Protein AF-A0A5J4RK86-F1 (afdb_monomer_lite)

Radius of gyration: 17.49 Å; chains: 1; bounding box: 36×34×44 Å

Foldseek 3Di:
DDDDDPDDPFPFDWDWDQDPVRDIDIDTHGPPPKDKAFDADPVRHFDADCDDPRHPPTDIDIDD

Secondary structure (DSSP, 8-state):
-------S----EEEEEE-TTSPEEEEEE--TT-EEEE-B-TTSPBPB--SSTTTTSBPEEEE-

Sequence (64 aa):
MAKIENRIKENPKLEQNKLSDGRISLYLEYYLGREEKLVVDENGNQVYYESGKMAGKPKFQVKH

Structure (mmCIF, N/CA/C/O backbone):
data_AF-A0A5J4RK86-F1
#
_entry.id   AF-A0A5J4RK86-F1
#
loop_
_atom_site.group_PDB
_atom_site.id
_atom_site.type_symbol
_atom_site.label_atom_id
_atom_site.label_alt_id
_atom_site.label_comp_id
_atom_site.label_asym_id
_atom_site.label_entity_id
_atom_site.label_seq_id
_atom_site.pdbx_PDB_ins_code
_atom_site.Cartn_x
_atom_site.Cartn_y
_atom_site.Cartn_z
_atom_site.occupancy
_atom_site.B_iso_or_equiv
_atom_site.auth_seq_id
_atom_site.auth_comp_id
_atom_site.auth_asym_id
_atom_site.auth_atom_id
_atom_site.pdbx_PDB_model_num
ATOM 1 N N . MET A 1 1 ? -10.607 25.272 6.026 1.00 44.06 1 MET A N 1
ATOM 2 C CA . MET A 1 1 ? -10.395 23.902 5.510 1.00 44.06 1 MET A CA 1
ATOM 3 C C . MET A 1 1 ? -8.901 23.756 5.276 1.00 44.06 1 MET A C 1
ATOM 5 O O . MET A 1 1 ? -8.358 24.540 4.508 1.00 44.06 1 MET A O 1
ATOM 9 N N . ALA A 1 2 ? -8.212 22.906 6.041 1.00 49.81 2 ALA A N 1
ATOM 10 C CA . ALA A 1 2 ? -6.761 22.781 5.926 1.00 49.81 2 ALA A CA 1
ATOM 11 C C . ALA A 1 2 ? -6.407 22.256 4.528 1.00 49.81 2 ALA A C 1
ATOM 13 O O . ALA A 1 2 ? -7.001 21.287 4.055 1.00 49.81 2 ALA A O 1
ATOM 14 N N . LYS A 1 3 ? -5.488 22.939 3.847 1.00 46.31 3 LYS A N 1
ATOM 15 C CA . LYS A 1 3 ? -5.017 22.566 2.516 1.00 46.31 3 LYS A CA 1
ATOM 16 C C . LYS A 1 3 ? -4.120 21.338 2.674 1.00 46.31 3 LYS A C 1
ATOM 18 O O . LYS A 1 3 ? -2.991 21.465 3.132 1.00 46.31 3 LYS A O 1
ATOM 23 N N . ILE A 1 4 ? -4.646 20.156 2.358 1.00 60.09 4 ILE A N 1
ATOM 24 C CA . ILE A 1 4 ? -3.870 18.913 2.373 1.00 60.09 4 ILE A CA 1
ATOM 25 C C . ILE A 1 4 ? -2.976 18.937 1.131 1.00 60.09 4 ILE A C 1
ATOM 27 O O . ILE A 1 4 ? -3.447 18.774 0.006 1.00 60.09 4 ILE A O 1
ATOM 31 N N . GLU A 1 5 ? -1.690 19.225 1.321 1.00 50.19 5 GLU A N 1
ATOM 32 C CA . GLU A 1 5 ? -0.694 19.044 0.269 1.00 50.19 5 GLU A CA 1
ATOM 33 C C . GLU A 1 5 ? -0.548 17.542 0.004 1.00 50.19 5 GLU A C 1
ATOM 35 O O . GLU A 1 5 ? -0.135 16.797 0.888 1.00 50.19 5 GLU A O 1
ATOM 40 N N . ASN A 1 6 ? -0.883 17.094 -1.211 1.00 49.56 6 ASN A N 1
ATOM 41 C CA . ASN A 1 6 ? -0.639 15.724 -1.671 1.00 49.56 6 ASN A CA 1
ATOM 42 C C . ASN A 1 6 ? 0.871 15.506 -1.853 1.00 49.56 6 ASN A C 1
ATOM 44 O O . ASN A 1 6 ? 1.387 15.505 -2.973 1.00 49.56 6 ASN A O 1
ATOM 48 N N . ARG A 1 7 ? 1.606 15.374 -0.748 1.00 50.12 7 ARG A N 1
ATOM 49 C CA . ARG A 1 7 ? 3.005 14.957 -0.774 1.00 50.12 7 ARG A CA 1
ATOM 50 C C . ARG A 1 7 ? 3.047 13.443 -0.876 1.00 50.12 7 ARG A C 1
ATOM 52 O O . ARG A 1 7 ? 2.872 12.757 0.116 1.00 50.12 7 ARG A O 1
ATOM 59 N N . ILE A 1 8 ? 3.342 12.984 -2.093 1.00 52.91 8 ILE A N 1
ATOM 60 C CA . ILE A 1 8 ? 3.706 11.606 -2.442 1.00 52.91 8 ILE A CA 1
ATOM 61 C C . ILE A 1 8 ? 2.514 10.648 -2.284 1.00 52.91 8 ILE A C 1
ATOM 63 O O . ILE A 1 8 ? 1.642 10.820 -1.445 1.00 52.91 8 ILE A O 1
ATOM 67 N N . LYS A 1 9 ? 2.409 9.664 -3.182 1.00 55.19 9 LYS A N 1
ATOM 68 C CA . LYS A 1 9 ? 1.350 8.642 -3.185 1.00 55.19 9 LYS A CA 1
ATOM 69 C C . LYS A 1 9 ? 1.509 7.692 -1.992 1.00 55.19 9 LYS A C 1
ATOM 71 O O . LYS A 1 9 ? 1.725 6.493 -2.168 1.00 55.19 9 LYS A O 1
ATOM 76 N N . GLU A 1 10 ? 1.435 8.211 -0.780 1.00 57.69 10 GLU A N 1
ATOM 77 C CA . GLU A 1 10 ? 1.133 7.409 0.387 1.00 57.69 10 GLU A CA 1
ATOM 78 C C . GLU A 1 10 ? -0.325 7.004 0.199 1.00 57.69 10 GLU A C 1
ATOM 80 O O . GLU A 1 10 ? -1.209 7.848 0.095 1.00 57.69 10 GLU A O 1
ATOM 85 N N . ASN A 1 11 ? -0.568 5.715 -0.016 1.00 64.25 11 ASN A N 1
ATOM 86 C CA . ASN A 1 11 ? -1.909 5.155 0.022 1.00 64.25 11 ASN A CA 1
ATOM 87 C C . ASN A 1 11 ? -2.087 4.668 1.464 1.00 64.25 11 ASN A C 1
ATOM 89 O O . ASN A 1 11 ? -1.803 3.494 1.717 1.00 64.25 11 ASN A O 1
ATOM 93 N N . PRO A 1 12 ? -2.380 5.568 2.427 1.00 71.94 12 PRO A N 1
ATOM 94 C CA . PRO A 1 12 ? -2.457 5.195 3.826 1.00 71.94 12 PRO A CA 1
ATOM 95 C C . PRO A 1 12 ? -3.519 4.121 3.991 1.00 71.94 12 PRO A C 1
ATOM 97 O O . PRO A 1 12 ? -4.575 4.159 3.346 1.00 71.94 12 PRO A O 1
ATOM 100 N N . LYS A 1 13 ? -3.237 3.153 4.856 1.00 77.25 13 LYS A N 1
ATOM 101 C CA . LYS A 1 13 ? -4.230 2.136 5.162 1.00 77.25 13 LYS A CA 1
ATOM 102 C C . LYS A 1 13 ? -5.255 2.757 6.102 1.00 77.25 13 LYS A C 1
ATOM 104 O O . LYS A 1 13 ? -4.903 3.330 7.132 1.00 77.25 13 LYS A O 1
ATOM 109 N N . LEU A 1 14 ? -6.522 2.698 5.702 1.00 83.81 14 LEU A N 1
ATOM 110 C CA . LEU A 1 14 ? -7.621 3.087 6.571 1.00 83.81 14 LEU A CA 1
ATOM 111 C C . LEU A 1 14 ? -7.828 1.966 7.586 1.00 83.81 14 LEU A C 1
ATOM 113 O O . LEU A 1 14 ? -8.199 0.855 7.207 1.00 83.81 14 LEU A O 1
ATOM 117 N N . GLU A 1 15 ? -7.588 2.274 8.853 1.00 87.62 15 GLU A N 1
ATOM 118 C CA . GLU A 1 15 ? -7.732 1.342 9.966 1.00 87.62 15 GLU A CA 1
ATOM 119 C C . GLU A 1 15 ? -8.830 1.810 10.924 1.00 87.62 15 GLU A C 1
ATOM 121 O O . GLU A 1 15 ? -9.184 2.995 10.993 1.00 87.62 15 GLU A O 1
ATOM 126 N N . GLN A 1 16 ? -9.388 0.854 11.664 1.00 92.44 16 GLN A N 1
ATOM 127 C CA . GLN A 1 16 ? -10.458 1.090 12.629 1.00 92.44 16 GLN A CA 1
ATOM 128 C C . GLN A 1 16 ? -10.015 0.696 14.039 1.00 92.44 16 GLN A C 1
ATOM 130 O O . GLN A 1 16 ? -9.479 -0.389 14.253 1.00 92.44 16 GLN A O 1
ATOM 135 N N . ASN A 1 17 ? -10.293 1.554 15.019 1.00 91.00 17 ASN A N 1
ATOM 136 C CA . ASN A 1 17 ? -10.096 1.248 16.433 1.00 91.00 17 ASN A CA 1
ATOM 137 C C . ASN A 1 17 ? -11.430 1.314 17.186 1.00 91.00 17 ASN A C 1
ATOM 139 O O . ASN A 1 17 ? -12.237 2.223 16.962 1.00 91.00 17 ASN A O 1
ATOM 143 N N . LYS A 1 18 ? -11.660 0.357 18.091 1.00 94.81 18 LYS A N 1
ATOM 144 C CA . LYS A 1 18 ? -12.842 0.332 18.955 1.00 94.81 18 LYS A CA 1
ATOM 145 C C . LYS A 1 18 ? -12.537 1.093 20.242 1.00 94.81 18 LYS A C 1
ATOM 14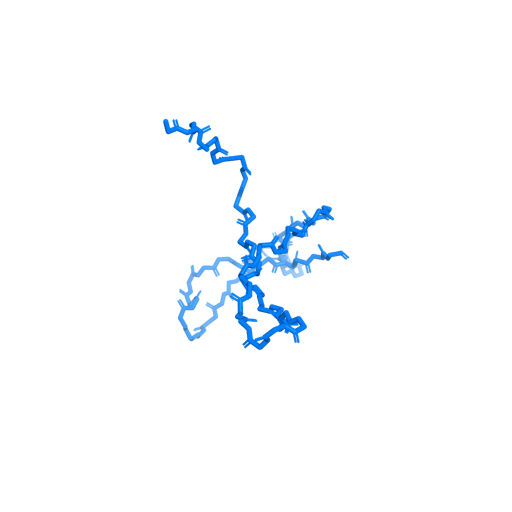7 O O . LYS A 1 18 ? -11.649 0.714 21.000 1.00 94.81 18 LYS A O 1
ATOM 152 N N . LEU A 1 19 ? -13.286 2.162 20.483 1.00 93.00 19 LEU A N 1
ATOM 153 C CA . LEU A 1 19 ? -13.178 2.959 21.699 1.00 93.00 19 LEU A CA 1
ATOM 154 C C . LEU A 1 19 ? -13.823 2.228 22.887 1.00 93.00 19 LEU A C 1
ATOM 156 O O . LEU A 1 19 ? -14.655 1.334 22.713 1.00 93.00 19 LEU A O 1
ATOM 160 N N . SER A 1 20 ? -13.449 2.619 24.107 1.00 93.62 20 SER A N 1
ATOM 161 C CA . SER A 1 20 ? -13.945 2.011 25.352 1.00 93.62 20 SER A CA 1
ATOM 162 C C . SER A 1 20 ? -15.462 2.129 25.534 1.00 93.62 20 SER A C 1
ATOM 164 O O . SER A 1 20 ? -16.063 1.294 26.202 1.00 93.62 20 SER A O 1
ATOM 166 N N . ASP A 1 21 ? -16.090 3.120 24.901 1.00 95.06 21 ASP A N 1
ATOM 167 C CA . ASP A 1 21 ? -17.540 3.340 24.883 1.00 95.06 21 ASP A CA 1
ATOM 168 C C . ASP A 1 21 ? -18.259 2.653 23.704 1.00 95.06 21 ASP A C 1
ATOM 170 O O . ASP A 1 21 ? -19.453 2.855 23.491 1.00 95.06 21 ASP A O 1
ATOM 174 N N . GLY A 1 22 ? -17.545 1.833 22.926 1.00 92.19 22 GLY A N 1
ATOM 175 C CA . GLY A 1 22 ? -18.097 1.048 21.824 1.00 92.19 22 GLY A CA 1
ATOM 176 C C . GLY A 1 22 ? -18.177 1.772 20.479 1.00 92.19 22 GLY A C 1
ATOM 177 O O . GLY A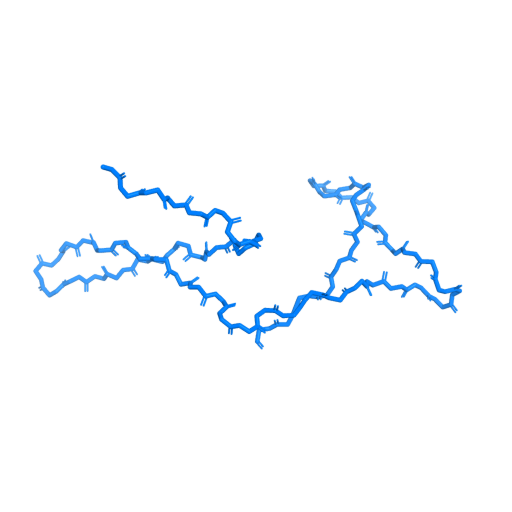 1 22 ? -18.537 1.134 19.487 1.00 92.19 22 GLY A O 1
ATOM 178 N N . ARG A 1 23 ? -17.811 3.058 20.403 1.00 95.88 23 ARG A N 1
ATOM 179 C CA . ARG A 1 23 ? -17.724 3.787 19.128 1.00 95.88 23 ARG A CA 1
ATOM 180 C C . ARG A 1 23 ? -16.518 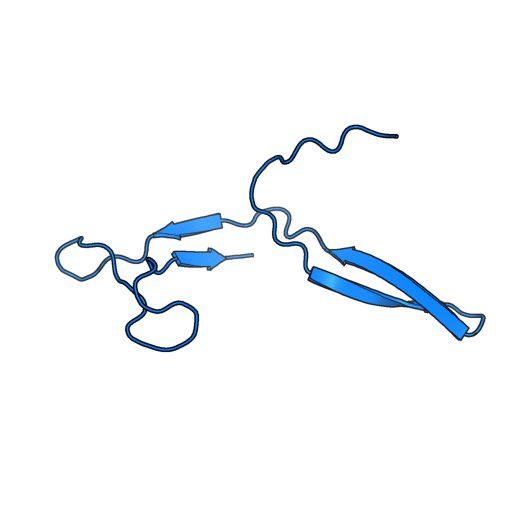3.335 18.302 1.00 95.88 23 ARG A C 1
ATOM 182 O O . ARG A 1 23 ? -15.547 2.789 18.826 1.00 95.88 23 ARG A O 1
ATOM 189 N N . ILE A 1 24 ? -16.579 3.592 16.998 1.00 95.81 24 ILE A N 1
ATOM 190 C CA . ILE A 1 24 ? -15.484 3.321 16.063 1.00 95.81 24 ILE A CA 1
ATOM 191 C C . ILE A 1 24 ? -14.766 4.635 15.761 1.00 95.81 24 ILE A C 1
ATOM 193 O O . ILE A 1 24 ? -15.398 5.611 15.359 1.00 95.81 24 ILE A O 1
ATOM 197 N N . SER A 1 25 ? -13.447 4.639 15.940 1.00 90.75 25 SER A N 1
ATOM 198 C CA . SER A 1 25 ? -12.563 5.687 15.436 1.00 90.75 25 SER A CA 1
ATOM 199 C C . SER A 1 25 ? -11.875 5.191 14.170 1.00 90.75 25 SER A C 1
ATOM 201 O O . SER A 1 25 ? -11.347 4.079 14.151 1.00 90.75 25 SER A O 1
ATOM 203 N N . LEU A 1 26 ? -11.883 6.010 13.123 1.00 90.56 26 LEU A N 1
ATOM 204 C CA . LEU A 1 26 ? -11.136 5.755 11.897 1.00 90.56 26 LEU A CA 1
ATOM 205 C C . LEU A 1 26 ? -9.838 6.554 11.936 1.00 90.56 26 LEU A C 1
ATOM 207 O O . LEU A 1 26 ? -9.857 7.748 12.242 1.00 90.56 26 LEU A O 1
ATOM 211 N N . TYR A 1 27 ? -8.726 5.910 11.602 1.00 83.94 27 TYR A N 1
ATOM 212 C CA . TYR A 1 27 ? -7.440 6.583 11.4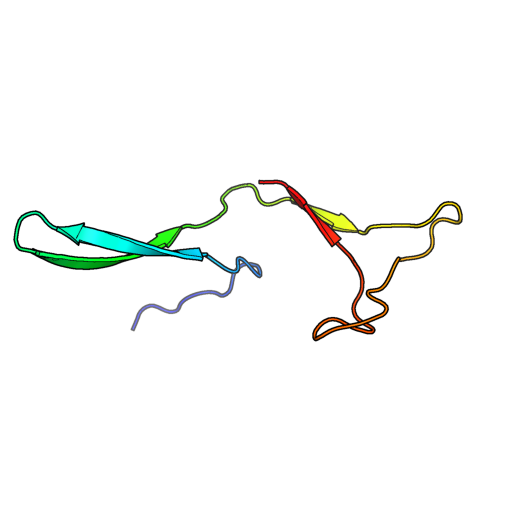71 1.00 83.94 27 TYR A CA 1
ATOM 213 C C . TYR A 1 27 ? -6.696 6.103 10.228 1.00 83.94 27 TYR A C 1
ATOM 215 O O . TYR A 1 27 ? -6.948 5.025 9.692 1.00 83.94 27 TYR A O 1
ATOM 223 N N . LEU A 1 28 ? -5.804 6.962 9.746 1.00 79.81 28 LEU A N 1
ATOM 224 C CA . LEU A 1 28 ? -4.927 6.663 8.627 1.00 79.81 28 LEU A CA 1
ATOM 225 C C . LEU A 1 28 ? -3.579 6.228 9.191 1.00 79.81 28 LEU A C 1
ATOM 227 O O . LEU A 1 28 ? -2.916 7.011 9.874 1.00 79.81 28 LEU A O 1
ATOM 231 N N . GLU A 1 29 ? -3.190 4.987 8.916 1.00 73.81 29 GLU A N 1
ATOM 232 C CA . GLU A 1 29 ? -1.830 4.530 9.168 1.00 73.81 29 GLU A CA 1
ATOM 233 C C . GLU A 1 29 ? -0.963 4.921 7.969 1.00 73.81 29 GLU A C 1
ATOM 235 O O . GLU A 1 29 ? -1.136 4.430 6.847 1.00 73.81 29 GLU A O 1
ATOM 240 N N . TYR A 1 30 ? -0.069 5.878 8.209 1.00 69.00 30 TYR A N 1
ATOM 241 C CA . TYR A 1 30 ? 0.903 6.329 7.225 1.00 69.00 30 TYR A CA 1
ATOM 242 C C . TYR A 1 30 ? 2.100 5.385 7.262 1.00 69.00 30 TYR A C 1
ATOM 244 O O . TYR A 1 30 ? 2.728 5.203 8.305 1.00 69.00 30 TYR A O 1
ATOM 252 N N . TYR A 1 31 ? 2.429 4.800 6.113 1.00 65.25 31 TYR A N 1
ATOM 253 C CA . TYR A 1 31 ? 3.636 4.002 5.930 1.00 65.25 31 TYR A CA 1
ATOM 254 C C . TYR A 1 31 ? 4.869 4.911 5.880 1.00 65.25 31 TYR A C 1
ATOM 256 O O . TYR A 1 31 ? 5.441 5.152 4.815 1.00 65.25 31 TYR A O 1
ATOM 264 N N . LEU A 1 32 ? 5.253 5.453 7.035 1.00 62.06 32 LEU A N 1
ATOM 265 C CA . LEU A 1 32 ? 6.440 6.287 7.158 1.00 62.06 32 LEU A CA 1
ATOM 266 C C . LEU A 1 32 ? 7.678 5.438 6.823 1.00 62.06 32 LEU A C 1
ATOM 268 O O . LEU A 1 32 ? 7.956 4.464 7.513 1.00 62.06 32 LEU A O 1
ATOM 272 N N . GLY A 1 33 ? 8.407 5.799 5.763 1.00 62.62 33 GLY A N 1
ATOM 273 C CA . GLY A 1 33 ? 9.578 5.040 5.294 1.00 62.62 33 GLY A CA 1
ATOM 274 C C . GLY A 1 33 ? 9.318 4.095 4.117 1.00 62.62 33 GLY A C 1
ATOM 275 O O . GLY A 1 33 ? 10.192 3.298 3.783 1.00 62.62 33 GLY A O 1
ATOM 276 N N . ARG A 1 34 ? 8.158 4.193 3.451 1.00 70.56 34 ARG A N 1
ATOM 277 C CA . ARG A 1 34 ? 7.879 3.421 2.234 1.00 70.56 34 ARG A CA 1
ATOM 278 C C . ARG A 1 34 ? 8.927 3.695 1.147 1.00 70.56 34 ARG A C 1
ATOM 280 O O . ARG A 1 34 ? 8.938 4.768 0.545 1.00 70.56 34 ARG A O 1
ATOM 287 N N . GLU A 1 35 ? 9.727 2.686 0.817 1.00 71.62 35 GLU A N 1
ATOM 288 C CA . GLU A 1 35 ? 10.581 2.696 -0.374 1.00 71.62 35 GLU A CA 1
ATOM 289 C C . GLU A 1 35 ? 9.913 1.909 -1.505 1.00 71.62 35 GLU A C 1
ATOM 291 O O . GLU A 1 35 ? 9.546 0.742 -1.345 1.00 71.62 35 GLU A O 1
ATOM 296 N N . GLU A 1 36 ? 9.768 2.546 -2.668 1.00 77.44 36 GLU A N 1
ATOM 297 C CA . GLU A 1 36 ? 9.264 1.916 -3.886 1.00 77.44 36 GLU A CA 1
ATOM 298 C C . GLU A 1 36 ? 10.421 1.712 -4.872 1.00 77.44 36 GLU A C 1
ATOM 300 O O . GLU A 1 36 ? 11.040 2.674 -5.328 1.00 77.44 36 GLU A O 1
ATOM 305 N N . LYS A 1 37 ? 10.730 0.451 -5.195 1.00 84.25 37 LYS A N 1
ATOM 306 C CA . LYS A 1 37 ? 11.777 0.085 -6.158 1.00 84.25 37 LYS A CA 1
ATOM 307 C C . LYS A 1 37 ? 11.156 -0.545 -7.393 1.00 84.25 37 LYS A C 1
ATOM 309 O O . LYS A 1 37 ? 10.289 -1.408 -7.296 1.00 84.25 37 LYS A O 1
ATOM 314 N N . LEU A 1 38 ? 11.600 -0.102 -8.563 1.00 87.69 38 LEU A N 1
ATOM 315 C CA . LEU A 1 38 ? 11.209 -0.687 -9.841 1.00 87.69 38 LEU A CA 1
ATOM 316 C C . LEU A 1 38 ? 11.667 -2.142 -9.911 1.00 87.69 38 LEU A C 1
ATOM 318 O O . LEU A 1 38 ? 12.831 -2.433 -9.642 1.00 87.69 38 LEU A O 1
ATOM 322 N N . VAL A 1 39 ? 10.756 -3.042 -10.279 1.00 89.06 39 VAL A N 1
ATOM 323 C CA . VAL A 1 39 ? 11.126 -4.431 -10.558 1.00 89.06 39 VAL A CA 1
ATOM 324 C C . VAL A 1 39 ? 11.605 -4.501 -12.001 1.00 89.06 39 VAL A C 1
ATOM 326 O O . VAL A 1 39 ? 10.849 -4.182 -12.922 1.00 89.06 39 VAL A O 1
ATOM 329 N N . VAL A 1 40 ? 12.858 -4.909 -12.174 1.00 92.19 40 VAL A N 1
ATOM 330 C CA . VAL A 1 40 ? 13.484 -5.129 -13.478 1.00 92.19 40 VAL A CA 1
ATOM 331 C C . VAL A 1 40 ? 13.732 -6.618 -13.707 1.00 92.19 40 VAL A C 1
ATOM 333 O O . VAL A 1 40 ? 13.894 -7.371 -12.745 1.00 92.19 40 VAL A O 1
ATOM 336 N N . ASP A 1 41 ? 13.710 -7.039 -14.968 1.00 88.75 41 ASP A N 1
ATOM 337 C CA . ASP A 1 41 ? 14.094 -8.387 -15.386 1.00 88.75 41 ASP A CA 1
ATOM 338 C C . ASP A 1 41 ? 15.623 -8.529 -15.521 1.00 88.75 41 ASP A C 1
ATOM 340 O O . ASP A 1 41 ? 16.383 -7.588 -15.282 1.00 88.75 41 ASP A O 1
ATOM 344 N N . GLU A 1 42 ? 16.088 -9.716 -15.911 1.00 89.94 42 GLU A N 1
ATOM 345 C CA . GLU A 1 42 ? 17.515 -10.032 -16.085 1.00 89.94 42 GLU A CA 1
ATOM 346 C C . GLU A 1 42 ? 18.209 -9.172 -17.158 1.00 89.94 42 GLU A C 1
ATOM 348 O O . GLU A 1 42 ? 19.427 -9.012 -17.129 1.00 89.94 42 GLU A O 1
ATOM 353 N N . ASN A 1 43 ? 17.440 -8.576 -18.073 1.00 89.94 43 ASN A N 1
ATOM 354 C CA . AS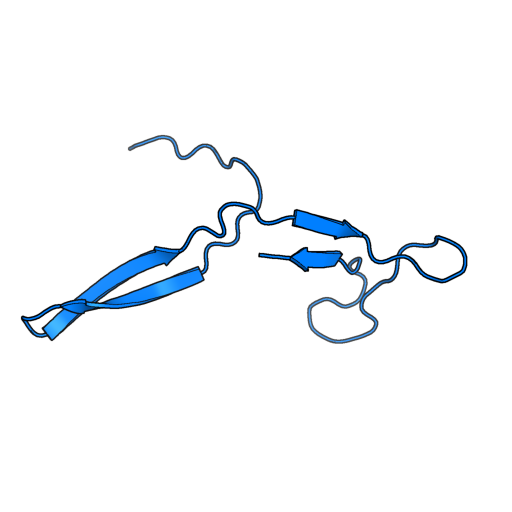N A 1 43 ? 17.933 -7.696 -19.132 1.00 89.94 43 ASN A CA 1
ATOM 355 C C . ASN A 1 43 ? 17.864 -6.210 -18.737 1.00 89.94 43 ASN A C 1
ATOM 357 O O . ASN A 1 43 ? 18.211 -5.342 -19.539 1.00 89.94 43 ASN A O 1
ATOM 361 N N . GLY A 1 44 ? 17.404 -5.904 -17.519 1.00 86.88 44 GLY A N 1
ATOM 362 C CA . GLY A 1 44 ? 17.224 -4.542 -17.021 1.00 86.88 44 GLY A CA 1
ATOM 363 C C . GLY A 1 44 ? 15.942 -3.856 -17.504 1.00 86.88 44 GLY A C 1
ATOM 364 O O . GLY A 1 44 ? 15.777 -2.657 -17.266 1.00 86.88 44 GLY A O 1
ATOM 365 N N . ASN A 1 45 ? 15.024 -4.574 -18.156 1.00 90.69 45 ASN A N 1
ATOM 366 C CA . ASN A 1 45 ? 13.746 -4.012 -18.584 1.00 90.69 45 ASN A CA 1
ATOM 367 C C . ASN A 1 45 ? 12.731 -4.027 -17.443 1.00 90.69 45 ASN A C 1
ATOM 369 O O . ASN A 1 45 ? 12.735 -4.895 -16.573 1.00 90.69 45 ASN A O 1
ATOM 373 N N . GLN A 1 46 ? 11.819 -3.062 -17.465 1.00 88.88 46 GLN A N 1
ATOM 374 C CA . GLN A 1 46 ? 10.770 -2.941 -16.463 1.00 88.88 46 GLN A CA 1
ATOM 375 C C . GLN A 1 46 ? 9.762 -4.091 -16.584 1.00 88.88 46 GLN A C 1
ATOM 377 O O . GLN A 1 46 ? 9.249 -4.373 -17.665 1.00 88.88 46 GLN A O 1
ATOM 382 N N . VAL A 1 47 ? 9.438 -4.730 -15.461 1.00 93.62 47 VAL A N 1
ATOM 383 C CA . VAL A 1 47 ? 8.453 -5.817 -15.428 1.00 93.62 47 VAL A CA 1
ATOM 384 C C . VAL A 1 47 ? 7.052 -5.236 -15.257 1.00 93.62 47 VAL A C 1
ATOM 386 O O . VAL A 1 47 ? 6.846 -4.325 -14.456 1.00 93.62 47 VAL A O 1
ATOM 389 N N . TYR A 1 48 ? 6.062 -5.789 -15.955 1.00 93.25 48 TYR A N 1
ATOM 390 C CA . TYR A 1 48 ? 4.660 -5.362 -15.883 1.00 93.25 48 TYR A CA 1
ATOM 391 C C . TYR A 1 48 ? 3.767 -6.458 -15.292 1.00 93.25 48 TYR A C 1
ATOM 393 O O . TYR A 1 48 ? 4.124 -7.639 -15.261 1.00 93.25 48 TYR A O 1
ATOM 401 N N . TYR A 1 49 ? 2.603 -6.078 -14.763 1.00 90.44 49 TYR A N 1
ATOM 402 C CA . TYR A 1 49 ? 1.561 -7.049 -14.424 1.00 90.44 49 TYR A CA 1
ATOM 403 C C . TYR A 1 49 ? 0.908 -7.568 -15.708 1.00 90.44 49 TYR A C 1
ATOM 405 O O . TYR A 1 49 ? 0.476 -6.782 -16.548 1.00 90.44 49 TYR A O 1
ATOM 413 N N . GLU A 1 50 ? 0.807 -8.887 -15.837 1.00 91.69 50 GLU A N 1
ATOM 414 C CA . GLU A 1 50 ? 0.253 -9.543 -17.030 1.00 91.69 50 GLU A CA 1
ATOM 415 C C . GLU A 1 50 ? -1.270 -9.719 -16.951 1.00 91.69 50 GLU A C 1
ATOM 417 O O . GLU A 1 50 ? -1.939 -9.856 -17.970 1.00 91.69 50 GLU A O 1
ATOM 422 N N . SER A 1 51 ? -1.842 -9.700 -15.743 1.00 89.44 51 SER A N 1
ATOM 423 C CA . SER A 1 51 ? -3.262 -9.973 -15.520 1.00 89.44 51 SER A CA 1
ATOM 424 C C . SER A 1 51 ? -3.834 -9.216 -14.314 1.00 89.44 51 SER A C 1
ATOM 426 O O . SER A 1 51 ? -3.117 -8.595 -13.523 1.00 89.44 51 SER A O 1
ATOM 428 N N . GLY A 1 52 ? -5.164 -9.238 -14.188 1.00 91.00 52 GLY A N 1
ATOM 429 C CA . GLY A 1 52 ? -5.901 -8.565 -13.117 1.00 91.00 52 GLY A CA 1
ATOM 430 C C . GLY A 1 52 ? -6.044 -7.051 -13.316 1.00 91.00 52 GLY A C 1
ATOM 431 O O . GLY A 1 52 ? -5.715 -6.495 -14.359 1.00 91.00 52 GLY A O 1
ATOM 432 N N . LYS A 1 53 ? -6.541 -6.353 -12.285 1.00 88.38 53 LYS A N 1
ATOM 433 C CA . LYS A 1 53 ? -6.842 -4.904 -12.338 1.00 88.38 53 LYS A CA 1
ATOM 434 C C . LYS A 1 53 ? -5.619 -4.008 -12.584 1.00 88.38 53 LYS A C 1
ATOM 436 O O . LYS A 1 53 ? -5.776 -2.827 -12.874 1.00 88.38 53 LYS A O 1
ATOM 441 N N . MET A 1 54 ? -4.418 -4.560 -12.429 1.00 89.44 54 MET A N 1
ATOM 442 C CA . MET A 1 54 ? -3.152 -3.854 -12.610 1.00 89.44 54 MET A CA 1
ATOM 443 C C . MET A 1 54 ? -2.458 -4.206 -13.930 1.00 89.44 54 MET A C 1
ATOM 445 O O . MET A 1 54 ? -1.361 -3.704 -14.160 1.00 89.44 54 MET A O 1
ATOM 449 N N . ALA A 1 55 ? -3.075 -5.029 -14.789 1.00 92.25 55 ALA A N 1
ATOM 450 C CA . ALA A 1 55 ? -2.503 -5.439 -16.069 1.00 92.25 55 ALA A CA 1
ATOM 451 C C . ALA A 1 55 ? -2.025 -4.234 -16.902 1.00 92.25 55 ALA A C 1
ATOM 453 O O . ALA A 1 55 ? -2.710 -3.212 -16.986 1.00 92.25 55 ALA A O 1
ATOM 454 N N . GLY A 1 56 ? -0.824 -4.338 -17.476 1.00 89.44 56 GLY A N 1
ATOM 455 C CA . GLY A 1 56 ? -0.190 -3.268 -18.256 1.00 89.44 56 GLY A CA 1
ATOM 456 C C . GLY A 1 56 ? 0.447 -2.146 -17.427 1.00 89.44 56 GLY A C 1
ATOM 457 O O . GLY A 1 56 ? 1.062 -1.245 -17.994 1.00 89.44 56 GLY A O 1
ATOM 458 N N . LYS A 1 57 ? 0.351 -2.183 -16.090 1.00 89.00 57 LYS A N 1
ATOM 459 C CA . LYS A 1 57 ? 1.088 -1.262 -15.211 1.00 89.00 57 LYS A CA 1
ATOM 460 C C . LYS A 1 57 ? 2.429 -1.859 -14.786 1.00 89.00 57 LYS A C 1
ATOM 462 O O . LYS A 1 57 ? 2.519 -3.078 -14.616 1.00 89.00 57 LYS A O 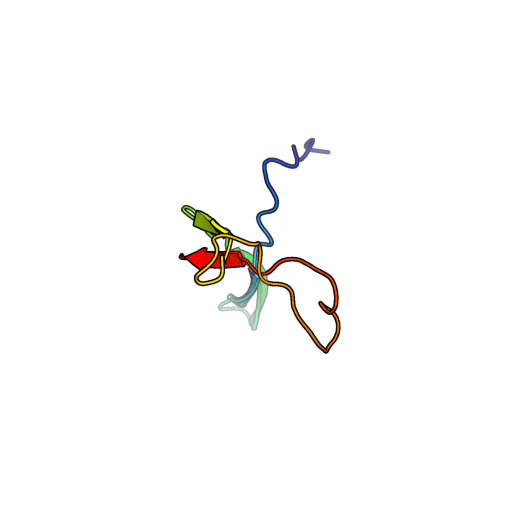1
ATOM 467 N N . PRO A 1 58 ? 3.460 -1.022 -14.587 1.00 90.69 58 PRO A N 1
ATOM 468 C CA . PRO A 1 58 ? 4.747 -1.506 -14.124 1.00 90.69 58 PRO A CA 1
ATOM 469 C C . PRO A 1 58 ? 4.676 -2.037 -12.694 1.00 90.69 58 PRO A C 1
ATOM 471 O O . PRO A 1 58 ? 3.933 -1.524 -11.850 1.00 90.69 58 PRO A O 1
ATOM 474 N N . LYS A 1 59 ? 5.463 -3.077 -12.432 1.00 89.62 59 LYS A N 1
ATOM 475 C CA . LYS A 1 59 ? 5.632 -3.672 -11.114 1.00 89.62 59 LYS A CA 1
ATOM 476 C C . LYS A 1 59 ? 6.632 -2.861 -10.304 1.00 89.62 59 LYS A C 1
ATOM 478 O O . LYS A 1 59 ? 7.712 -2.503 -10.772 1.00 89.62 59 LYS A O 1
ATOM 483 N N . PHE A 1 60 ? 6.269 -2.648 -9.049 1.00 87.00 60 PHE A N 1
ATOM 484 C CA . PHE A 1 60 ? 7.137 -2.062 -8.048 1.00 87.00 60 PHE A CA 1
ATOM 485 C C . PHE A 1 60 ? 7.183 -2.975 -6.832 1.00 87.00 60 PHE A C 1
ATOM 487 O O . PHE A 1 60 ? 6.162 -3.527 -6.416 1.00 87.00 60 PHE A O 1
ATOM 494 N N . GLN A 1 61 ? 8.370 -3.119 -6.263 1.00 82.81 61 GLN A N 1
ATOM 495 C CA . GLN A 1 61 ? 8.568 -3.726 -4.966 1.00 82.81 61 GLN A CA 1
ATOM 496 C C . GLN A 1 61 ? 8.460 -2.625 -3.917 1.00 82.81 61 GLN A C 1
ATOM 498 O O . GLN A 1 61 ? 9.219 -1.656 -3.933 1.00 82.81 61 GLN A O 1
ATOM 503 N N . VAL A 1 62 ? 7.493 -2.775 -3.020 1.00 77.38 62 VAL A N 1
ATOM 504 C CA . VAL A 1 62 ? 7.268 -1.850 -1.913 1.00 77.38 62 VAL A CA 1
ATOM 505 C C . VAL A 1 62 ? 7.817 -2.476 -0.639 1.00 77.38 62 VAL A C 1
ATOM 507 O O . VAL A 1 62 ? 7.473 -3.617 -0.323 1.00 77.38 62 VAL A O 1
ATOM 510 N N . LYS A 1 63 ? 8.656 -1.733 0.086 1.00 69.81 63 LYS A N 1
ATOM 511 C CA . LYS A 1 63 ? 9.135 -2.107 1.421 1.00 69.81 63 LYS A CA 1
ATOM 512 C C . LYS A 1 63 ? 8.630 -1.091 2.451 1.00 69.81 63 LYS A C 1
ATOM 514 O O . LYS A 1 63 ? 8.568 0.096 2.136 1.00 69.81 63 LYS A O 1
ATOM 519 N N . HIS A 1 64 ? 8.244 -1.591 3.624 1.00 67.81 64 HIS A N 1
ATOM 520 C CA . HIS A 1 64 ? 7.826 -0.821 4.799 1.00 67.81 64 HIS A CA 1
ATOM 521 C C . HIS A 1 64 ? 8.909 -0.922 5.871 1.00 67.81 64 HIS A C 1
ATOM 523 O O . HIS A 1 64 ? 9.586 -1.983 5.896 1.00 67.81 64 HIS A O 1
#

Organism: NCBI:txid433724

pLDDT: mean 79.58, std 15.03, range [44.06, 95.88]